Protein AF-K5YVG7-F1 (afdb_monomer_lite)

pLDDT: mean 77.77, std 14.03, range [40.16, 92.75]

Foldseek 3Di:
DAAADAPVLVVVAAPPVLLVLLVVQVVVVQWPDWDDDPQKIWTWGADPVRDIKIWIWGWDDDDPGIDTPDTDIPVPDSHHSVNSNNVVVCVVVPVVNHDPDPPPDPPPCPDPDDPPPDPDDDDPDPPDDD

Secondary structure (DSSP, 8-state):
-PPPB-HHHHHTTS-HHHHHHHHHHHHTT-EEEEEEETTEEEEEEE-TTS-EEEEEEEEEEETTEEEEEEEEETTS-TT-HHHHHHHHHHHHH-GGGB------S-------------PPP-PPP-----

Structure (mmCIF, N/CA/C/O backbone):
data_AF-K5YVG7-F1
#
_entry.id   AF-K5YVG7-F1
#
loop_
_atom_site.group_PDB
_atom_site.id
_atom_site.type_symbol
_atom_site.label_atom_id
_atom_site.label_alt_id
_atom_site.label_comp_id
_atom_site.label_asym_id
_atom_site.label_entity_id
_atom_site.label_seq_id
_atom_site.pdbx_PDB_ins_code
_atom_site.Cartn_x
_atom_site.Cartn_y
_atom_site.Cartn_z
_atom_site.occupancy
_atom_site.B_iso_or_equiv
_atom_site.auth_seq_id
_atom_site.auth_comp_id
_atom_site.auth_asym_id
_atom_site.auth_atom_id
_atom_site.pdbx_PDB_model_num
ATOM 1 N N . MET A 1 1 ? -18.544 7.465 1.501 1.00 61.25 1 MET A N 1
ATOM 2 C CA . MET A 1 1 ? -17.751 8.243 2.488 1.00 61.25 1 MET A CA 1
ATOM 3 C C . MET A 1 1 ? -16.645 7.291 2.858 1.00 61.25 1 MET A C 1
ATOM 5 O O . MET A 1 1 ? -17.007 6.280 3.457 1.00 61.25 1 MET A O 1
ATOM 9 N N . PRO A 1 2 ? -15.388 7.580 2.479 1.00 71.44 2 PRO A N 1
ATOM 10 C CA . PRO A 1 2 ? -14.308 6.606 2.540 1.00 71.44 2 PRO A CA 1
ATOM 11 C C . PRO A 1 2 ? -14.235 5.958 3.916 1.00 71.44 2 PRO A C 1
ATOM 13 O O . PRO A 1 2 ? -14.222 6.655 4.934 1.00 71.44 2 PRO A O 1
ATOM 16 N N . VAL A 1 3 ? -14.205 4.625 3.951 1.00 75.00 3 VAL A N 1
ATOM 17 C CA . VAL A 1 3 ? -14.039 3.879 5.200 1.00 75.00 3 VAL A CA 1
ATOM 18 C C . VAL A 1 3 ? -12.655 4.195 5.768 1.00 75.00 3 VAL A C 1
ATOM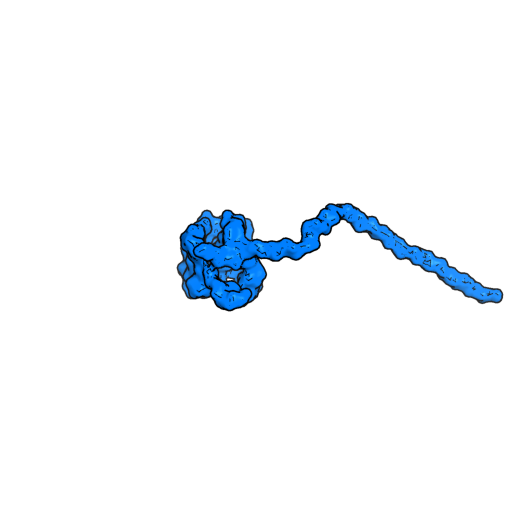 20 O O . VAL A 1 3 ? -11.658 3.861 5.134 1.00 75.00 3 VAL A O 1
ATOM 23 N N . PRO A 1 4 ? -12.554 4.801 6.962 1.00 75.81 4 PRO A N 1
ATOM 24 C CA . PRO A 1 4 ? -11.259 5.147 7.515 1.00 75.81 4 PRO A CA 1
ATOM 25 C C . PRO A 1 4 ? -10.594 3.916 8.152 1.00 75.81 4 PRO A C 1
ATOM 27 O O . PRO A 1 4 ? -11.217 3.201 8.948 1.00 75.81 4 PRO A O 1
ATOM 30 N N . PHE A 1 5 ? -9.318 3.685 7.842 1.00 75.06 5 PHE A N 1
ATOM 31 C CA . PHE A 1 5 ? -8.528 2.542 8.320 1.00 75.06 5 PHE A CA 1
ATOM 32 C C . PHE A 1 5 ? -7.118 2.969 8.760 1.00 75.06 5 PHE A C 1
ATOM 34 O O . PHE A 1 5 ? -6.659 4.063 8.427 1.00 75.06 5 PHE A O 1
ATOM 41 N N . SER A 1 6 ? -6.445 2.152 9.579 1.00 76.75 6 SER A N 1
ATOM 42 C CA . SER A 1 6 ? -5.062 2.405 10.020 1.00 76.75 6 SER A CA 1
ATOM 43 C C . SER A 1 6 ? -4.075 1.377 9.460 1.00 76.75 6 SER A C 1
ATOM 45 O O . SER A 1 6 ? -4.462 0.342 8.922 1.00 76.75 6 SER A O 1
ATOM 47 N N . ALA A 1 7 ? -2.773 1.646 9.608 1.00 70.62 7 ALA A N 1
ATOM 48 C CA . ALA A 1 7 ? -1.720 0.690 9.261 1.00 70.62 7 ALA A CA 1
ATOM 49 C C . ALA A 1 7 ? -1.837 -0.631 10.055 1.00 70.62 7 ALA A C 1
ATOM 51 O O . ALA A 1 7 ? -1.536 -1.696 9.527 1.00 70.62 7 ALA A O 1
ATOM 52 N N . GLU A 1 8 ? -2.327 -0.582 11.297 1.00 72.06 8 GLU A N 1
ATOM 53 C CA . GLU A 1 8 ? -2.544 -1.772 12.135 1.00 72.06 8 GLU A CA 1
ATOM 54 C C . GLU A 1 8 ? -3.674 -2.665 11.606 1.00 72.06 8 GLU A C 1
ATOM 56 O O . GLU A 1 8 ? -3.642 -3.883 11.778 1.00 72.06 8 GLU A O 1
ATOM 61 N N . ASP A 1 9 ? -4.667 -2.076 10.932 1.00 76.44 9 ASP A N 1
ATOM 62 C CA . ASP A 1 9 ? -5.713 -2.846 10.263 1.00 76.44 9 ASP A CA 1
ATOM 63 C C . ASP A 1 9 ? -5.128 -3.671 9.087 1.00 76.44 9 ASP A C 1
ATOM 65 O O . ASP A 1 9 ? -5.664 -4.737 8.781 1.00 76.44 9 ASP A O 1
ATOM 69 N N . PHE A 1 10 ? -3.993 -3.267 8.484 1.00 74.44 10 PHE A N 1
ATOM 70 C CA . PHE A 1 10 ? -3.307 -4.060 7.445 1.00 74.44 10 PHE A CA 1
ATOM 71 C C . PHE A 1 10 ? -2.596 -5.290 7.977 1.00 74.44 10 PHE A C 1
ATOM 73 O O . PHE A 1 10 ? -2.644 -6.316 7.304 1.00 74.44 10 PHE A O 1
ATOM 80 N N . ASP A 1 11 ? -1.961 -5.210 9.148 1.00 71.62 11 ASP A N 1
ATOM 81 C CA . ASP A 1 11 ? -1.231 -6.341 9.749 1.00 71.62 11 ASP A CA 1
ATOM 82 C C . ASP A 1 11 ? -2.140 -7.555 9.986 1.00 71.62 11 ASP A C 1
ATOM 84 O O . ASP A 1 11 ? -1.709 -8.703 9.969 1.00 71.62 11 ASP A O 1
ATOM 88 N N . ARG A 1 12 ? -3.447 -7.309 10.110 1.00 76.50 12 ARG A N 1
ATOM 89 C CA . ARG A 1 12 ? -4.464 -8.355 10.250 1.00 76.50 12 ARG A CA 1
ATOM 90 C C . ARG A 1 12 ? -4.969 -8.926 8.927 1.00 76.50 12 ARG A C 1
ATOM 92 O O . ARG A 1 12 ? -5.618 -9.970 8.942 1.00 76.50 12 ARG A O 1
ATOM 99 N N . VAL A 1 13 ? -4.750 -8.231 7.812 1.00 78.19 13 VAL A N 1
ATOM 100 C CA . VAL A 1 13 ? -5.251 -8.610 6.479 1.00 78.19 13 VAL A CA 1
ATOM 101 C C . VAL A 1 13 ? -4.143 -9.201 5.612 1.00 78.19 13 VAL A C 1
ATOM 103 O O . VAL A 1 13 ? -4.400 -10.127 4.842 1.00 78.19 13 VAL A O 1
ATOM 106 N N . PHE A 1 14 ? -2.934 -8.658 5.713 1.00 81.50 14 PHE A N 1
ATOM 107 C CA . PHE A 1 14 ? -1.765 -9.074 4.953 1.00 81.50 14 PHE A CA 1
ATOM 108 C C . PHE A 1 14 ? -0.708 -9.607 5.910 1.00 81.50 14 PHE A C 1
ATOM 110 O O . PHE A 1 14 ? -0.456 -8.999 6.946 1.00 81.50 14 PHE A O 1
ATOM 117 N N . ASP A 1 15 ? -0.038 -10.696 5.534 1.00 84.12 15 ASP A N 1
ATOM 118 C CA . ASP A 1 15 ? 1.096 -11.190 6.306 1.00 84.12 15 ASP A CA 1
ATOM 119 C C . ASP A 1 15 ? 2.169 -10.113 6.485 1.00 84.12 15 ASP A C 1
ATOM 121 O O . ASP A 1 15 ? 2.495 -9.346 5.570 1.00 84.12 15 ASP A O 1
ATOM 125 N N . SER A 1 16 ? 2.826 -10.136 7.641 1.00 84.62 16 SER A N 1
ATOM 126 C CA . SER A 1 16 ? 3.892 -9.197 7.998 1.00 84.62 16 SER A CA 1
ATOM 127 C C . SER A 1 16 ? 5.034 -9.194 6.969 1.00 84.62 16 SER A C 1
ATOM 129 O O . SER A 1 16 ? 5.649 -8.161 6.695 1.00 84.62 16 SER A O 1
ATOM 131 N N . ALA A 1 17 ? 5.300 -10.343 6.334 1.00 86.25 17 ALA A N 1
ATOM 132 C CA . ALA A 1 17 ? 6.280 -10.461 5.254 1.00 86.25 17 ALA A CA 1
ATOM 133 C C . ALA A 1 17 ? 5.876 -9.670 3.996 1.00 86.25 17 ALA A C 1
ATOM 135 O O . ALA A 1 17 ? 6.732 -9.067 3.344 1.00 86.25 17 ALA A O 1
ATOM 136 N N . ILE A 1 18 ? 4.582 -9.646 3.662 1.00 87.56 18 ILE A N 1
ATOM 137 C CA . ILE A 1 18 ? 4.037 -8.887 2.532 1.00 87.56 18 ILE A CA 1
ATOM 138 C C . ILE A 1 18 ? 4.106 -7.392 2.833 1.00 87.56 18 ILE A C 1
ATOM 140 O O . ILE A 1 18 ? 4.557 -6.628 1.981 1.00 87.56 18 ILE A O 1
ATOM 144 N N . ILE A 1 19 ? 3.756 -6.984 4.055 1.00 87.19 19 ILE A N 1
ATOM 145 C CA . ILE A 1 19 ? 3.838 -5.584 4.496 1.00 87.19 19 ILE A CA 1
ATOM 146 C C . ILE A 1 19 ? 5.275 -5.074 4.413 1.00 87.19 19 ILE A C 1
ATOM 148 O O . ILE A 1 19 ? 5.528 -4.012 3.845 1.00 87.19 19 ILE A O 1
ATOM 152 N N . ARG A 1 20 ? 6.242 -5.854 4.903 1.00 87.12 20 ARG A N 1
ATOM 153 C CA . ARG A 1 20 ? 7.657 -5.475 4.837 1.00 87.12 20 ARG A CA 1
ATOM 154 C C . ARG A 1 20 ? 8.136 -5.307 3.393 1.00 87.12 20 ARG A C 1
ATOM 156 O O . ARG A 1 20 ? 8.836 -4.348 3.086 1.00 87.12 20 ARG A O 1
ATOM 163 N N . ARG A 1 21 ? 7.723 -6.202 2.488 1.00 87.88 21 ARG A N 1
ATOM 164 C CA . ARG A 1 21 ? 8.020 -6.083 1.048 1.00 87.88 21 ARG A CA 1
ATOM 165 C C . ARG A 1 21 ? 7.342 -4.862 0.427 1.00 87.88 21 ARG A C 1
ATOM 167 O O . ARG A 1 21 ? 7.962 -4.185 -0.385 1.00 87.88 21 ARG A O 1
ATOM 174 N N . ALA A 1 22 ? 6.105 -4.563 0.811 1.00 88.12 22 ALA A N 1
ATOM 175 C CA . ALA A 1 22 ? 5.376 -3.387 0.351 1.00 88.12 22 ALA A CA 1
ATOM 176 C C . ALA A 1 22 ? 6.067 -2.081 0.772 1.00 88.12 22 ALA A C 1
ATOM 178 O O . ALA A 1 22 ? 6.242 -1.187 -0.052 1.00 88.12 22 ALA A O 1
ATOM 179 N N . GLN A 1 23 ? 6.548 -1.996 2.015 1.00 88.38 23 GLN A N 1
ATOM 180 C CA . GLN A 1 23 ? 7.352 -0.864 2.485 1.00 88.38 23 GLN A CA 1
ATOM 181 C C . GLN A 1 23 ? 8.631 -0.691 1.661 1.00 88.38 23 GLN A C 1
ATOM 183 O O . GLN A 1 23 ? 8.981 0.434 1.313 1.00 88.38 23 GLN A O 1
ATOM 188 N N . SER A 1 24 ? 9.304 -1.788 1.294 1.00 88.69 24 SER A N 1
ATOM 189 C CA . SER A 1 24 ? 10.462 -1.724 0.394 1.00 88.69 24 SER A CA 1
ATOM 190 C C . SER A 1 24 ? 10.091 -1.179 -0.990 1.00 88.69 24 SER A C 1
ATOM 192 O O . SER A 1 24 ? 10.805 -0.333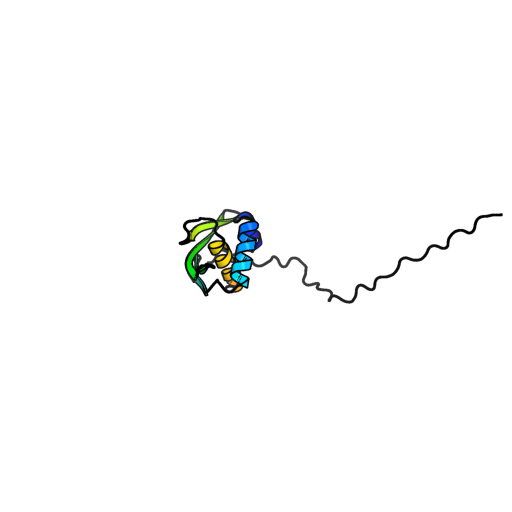 -1.513 1.00 88.69 24 SER A O 1
ATOM 194 N N . VAL A 1 25 ? 8.963 -1.605 -1.566 1.00 87.88 25 VAL A N 1
ATOM 195 C CA . VAL A 1 25 ? 8.471 -1.103 -2.866 1.00 87.88 25 VAL A CA 1
ATOM 196 C C . VAL A 1 25 ? 8.192 0.404 -2.813 1.00 87.88 25 VAL A C 1
ATOM 198 O O . VAL A 1 25 ? 8.567 1.134 -3.730 1.00 87.88 25 VAL A O 1
ATOM 201 N N . ILE A 1 26 ? 7.587 0.887 -1.725 1.00 88.12 26 ILE A N 1
ATOM 202 C CA . ILE A 1 26 ? 7.337 2.321 -1.512 1.00 88.12 26 ILE A CA 1
ATOM 203 C C . ILE A 1 26 ? 8.653 3.088 -1.373 1.00 88.12 26 ILE A C 1
ATOM 205 O O . ILE A 1 26 ? 8.838 4.102 -2.041 1.00 88.12 26 ILE A O 1
ATOM 209 N N . ALA A 1 27 ? 9.579 2.596 -0.545 1.00 86.88 27 ALA A N 1
ATOM 210 C CA . ALA A 1 27 ? 10.874 3.236 -0.320 1.00 86.88 27 ALA A CA 1
ATOM 211 C C . ALA A 1 27 ? 11.707 3.356 -1.607 1.00 86.88 27 ALA A C 1
ATOM 213 O O . ALA A 1 27 ? 12.465 4.308 -1.765 1.00 86.88 27 ALA A O 1
ATOM 214 N N . LEU A 1 28 ? 11.539 2.414 -2.537 1.00 87.25 28 LEU A N 1
ATOM 215 C CA . LEU A 1 28 ? 12.199 2.411 -3.843 1.00 87.25 28 LEU A CA 1
ATOM 216 C C . LEU A 1 28 ? 11.477 3.268 -4.902 1.00 87.25 28 LEU A C 1
ATOM 218 O O . LEU A 1 28 ? 11.958 3.372 -6.026 1.00 87.25 28 LEU A O 1
ATOM 222 N N . GLY A 1 29 ? 10.340 3.894 -4.575 1.00 86.12 29 GLY A N 1
ATOM 223 C CA . GLY A 1 29 ? 9.615 4.772 -5.504 1.00 86.12 29 GLY A CA 1
ATOM 224 C C . GLY A 1 29 ? 8.927 4.030 -6.654 1.00 86.12 29 GLY A C 1
ATOM 225 O O . GLY A 1 29 ? 8.691 4.594 -7.726 1.00 86.12 29 GLY A O 1
ATOM 226 N N . PHE A 1 30 ? 8.610 2.752 -6.450 1.00 88.94 30 PHE A N 1
ATOM 227 C CA . PHE A 1 30 ? 7.947 1.924 -7.457 1.00 88.94 30 PHE A CA 1
ATOM 228 C C . PHE A 1 30 ? 6.433 2.139 -7.524 1.00 88.94 30 PHE A C 1
ATOM 230 O O . PHE A 1 30 ? 5.794 1.755 -8.501 1.00 88.94 30 PHE A O 1
ATOM 237 N N . VAL A 1 31 ? 5.841 2.796 -6.529 1.00 89.19 31 VAL A N 1
ATOM 238 C CA . VAL A 1 31 ? 4.452 3.259 -6.608 1.00 89.19 31 VAL A CA 1
ATOM 239 C C . VAL A 1 31 ? 4.423 4.532 -7.454 1.00 89.19 31 VAL A C 1
ATOM 241 O O . VAL A 1 31 ? 4.927 5.567 -7.025 1.00 89.19 31 VAL A O 1
ATOM 244 N N . LYS A 1 32 ? 3.879 4.451 -8.673 1.00 88.31 32 LYS A N 1
ATOM 245 C CA . LYS A 1 32 ? 3.866 5.572 -9.629 1.00 88.31 32 LYS A CA 1
ATOM 246 C C . LYS A 1 32 ? 2.661 6.470 -9.440 1.00 88.31 32 LYS A C 1
ATOM 248 O O . LYS A 1 32 ? 2.793 7.688 -9.487 1.00 88.31 32 LYS A O 1
ATOM 253 N N . ASP A 1 33 ? 1.501 5.857 -9.244 1.00 88.88 33 ASP A N 1
ATOM 254 C CA . ASP A 1 33 ? 0.257 6.587 -9.080 1.00 88.88 33 ASP A CA 1
ATOM 255 C C . ASP A 1 33 ? -0.666 5.888 -8.088 1.00 88.88 33 ASP A C 1
ATOM 257 O O . ASP A 1 33 ? -0.657 4.663 -7.954 1.00 88.88 33 ASP A O 1
ATOM 261 N N . VAL A 1 34 ? -1.426 6.706 -7.369 1.00 91.00 34 VAL A N 1
ATOM 262 C CA . VAL A 1 34 ? -2.451 6.271 -6.424 1.00 91.00 34 VAL A CA 1
ATOM 263 C C . VAL A 1 34 ? -3.578 7.281 -6.488 1.00 91.00 34 VAL A C 1
ATOM 265 O O . VAL A 1 34 ? -3.357 8.478 -6.268 1.00 91.00 34 VAL A O 1
ATOM 268 N N . THR A 1 35 ? -4.779 6.803 -6.759 1.00 89.00 35 THR A N 1
ATOM 269 C CA . THR A 1 35 ? -5.993 7.606 -6.827 1.00 89.00 35 THR A CA 1
ATOM 270 C C . THR A 1 35 ? -7.048 7.027 -5.901 1.00 89.00 35 THR A C 1
ATOM 272 O O . THR A 1 35 ? -7.051 5.840 -5.584 1.00 89.00 35 THR A O 1
ATOM 275 N N . LEU A 1 36 ? -7.916 7.906 -5.416 1.00 87.25 36 LEU A N 1
ATOM 276 C CA . LEU A 1 36 ? -9.050 7.542 -4.585 1.00 87.25 36 LEU A CA 1
ATOM 277 C C . LEU A 1 36 ? -10.320 7.833 -5.386 1.00 87.25 36 LEU A C 1
ATOM 279 O O . LEU A 1 36 ? -10.606 8.991 -5.693 1.00 87.25 36 LEU A O 1
ATOM 283 N N . GLN A 1 37 ? -11.046 6.783 -5.756 1.00 85.31 37 GLN A N 1
ATOM 284 C CA . GLN A 1 37 ? -12.322 6.840 -6.462 1.00 85.31 37 GLN A CA 1
ATOM 285 C C . GLN A 1 37 ? -13.451 6.556 -5.466 1.00 85.31 37 GLN A C 1
ATOM 287 O O . GLN A 1 37 ? -13.925 5.431 -5.315 1.00 85.31 37 GLN A O 1
ATOM 292 N N . GLY A 1 38 ? -13.863 7.597 -4.740 1.00 82.75 38 GLY A N 1
ATOM 293 C CA . GLY A 1 38 ? -14.888 7.496 -3.700 1.00 82.75 38 GLY A CA 1
ATOM 294 C C . GLY A 1 38 ? -14.412 6.672 -2.503 1.00 82.75 38 GLY A C 1
ATOM 295 O O . GLY A 1 38 ? -13.772 7.205 -1.601 1.00 82.75 38 GLY A O 1
ATOM 296 N N . ASP A 1 39 ? -14.744 5.384 -2.505 1.00 82.88 39 ASP A N 1
ATOM 297 C CA . ASP A 1 39 ? -14.374 4.418 -1.467 1.00 82.88 39 ASP A CA 1
ATOM 298 C C . ASP A 1 39 ? -13.313 3.409 -1.959 1.00 82.88 39 ASP A C 1
ATOM 300 O O . ASP A 1 39 ? -12.706 2.719 -1.143 1.00 82.88 39 ASP A O 1
ATOM 304 N N . THR A 1 40 ? -13.039 3.352 -3.267 1.00 87.69 40 THR A N 1
ATOM 305 C CA . THR A 1 40 ? -12.065 2.437 -3.878 1.00 87.69 40 THR A CA 1
ATOM 306 C C . THR A 1 40 ? -10.729 3.137 -4.094 1.00 87.69 40 THR A C 1
ATOM 308 O O . THR A 1 40 ? -10.663 4.274 -4.562 1.00 87.69 40 THR A O 1
ATOM 311 N N . ILE A 1 41 ? -9.644 2.461 -3.732 1.00 90.31 41 ILE A N 1
ATOM 312 C CA . ILE A 1 41 ? -8.279 2.939 -3.919 1.00 90.31 41 ILE A CA 1
ATOM 313 C C . ILE A 1 41 ? -7.696 2.213 -5.126 1.00 90.31 41 ILE A C 1
ATOM 315 O O . ILE A 1 41 ? -7.469 1.002 -5.083 1.00 90.31 41 ILE A O 1
ATOM 319 N N . ASP A 1 42 ? -7.392 2.974 -6.167 1.00 91.81 42 ASP A N 1
ATOM 320 C CA . ASP A 1 42 ? -6.732 2.482 -7.367 1.00 91.81 42 ASP A CA 1
ATOM 321 C C . ASP A 1 42 ? -5.267 2.908 -7.368 1.00 91.81 42 ASP A C 1
ATOM 323 O O . ASP A 1 42 ? -4.900 3.999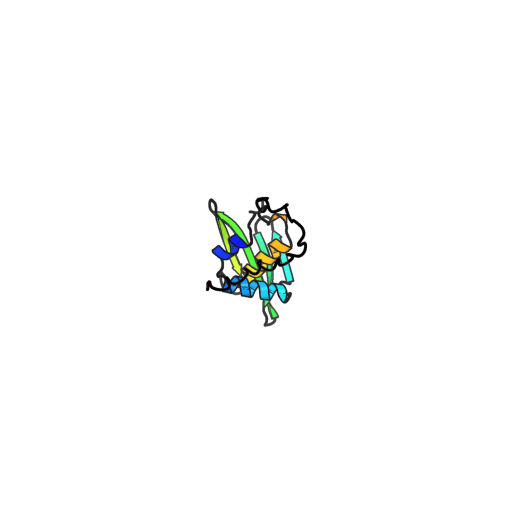 -6.922 1.00 91.81 42 ASP A O 1
ATOM 327 N N . GLY A 1 43 ? -4.396 2.045 -7.875 1.00 92.06 43 GLY A N 1
ATOM 328 C CA . GLY A 1 43 ? -2.977 2.338 -7.942 1.00 92.06 43 GLY A CA 1
ATOM 329 C C . GLY A 1 43 ? -2.265 1.675 -9.100 1.00 92.06 43 GLY A C 1
ATOM 330 O O . GLY A 1 43 ? -2.695 0.669 -9.664 1.00 92.06 43 GLY A O 1
ATOM 331 N N . ILE A 1 44 ? -1.122 2.261 -9.436 1.00 92.56 44 ILE A N 1
ATOM 332 C CA . ILE A 1 44 ? -0.182 1.725 -10.409 1.00 92.56 44 ILE A CA 1
ATOM 333 C C . ILE A 1 44 ? 1.156 1.551 -9.703 1.00 92.56 44 ILE A C 1
ATOM 335 O O . ILE A 1 44 ? 1.801 2.520 -9.291 1.00 92.56 44 ILE A O 1
ATOM 339 N N . VAL A 1 45 ? 1.575 0.296 -9.577 1.00 91.88 45 VAL A N 1
ATOM 340 C CA . VAL A 1 45 ? 2.836 -0.099 -8.950 1.00 91.88 45 VAL A CA 1
ATOM 341 C C . VAL A 1 45 ? 3.704 -0.795 -9.985 1.00 91.88 45 VAL A C 1
ATOM 343 O O . VAL A 1 45 ? 3.271 -1.725 -10.652 1.00 91.88 45 VAL A O 1
ATOM 346 N N . GLU A 1 46 ? 4.938 -0.351 -10.137 1.00 91.62 46 GLU A N 1
ATOM 347 C CA . GLU A 1 46 ? 5.935 -0.990 -10.988 1.00 91.62 46 GLU A CA 1
ATOM 348 C C . GLU A 1 46 ? 6.625 -2.118 -10.210 1.00 91.62 46 GLU A C 1
ATOM 350 O O . GLU A 1 46 ? 6.961 -1.967 -9.038 1.00 91.62 46 GLU A O 1
ATOM 355 N N . ASP A 1 47 ? 6.791 -3.286 -10.821 1.00 85.94 47 ASP A N 1
ATOM 356 C CA . ASP A 1 47 ? 7.618 -4.340 -10.239 1.00 85.94 47 ASP A CA 1
ATOM 357 C C . ASP A 1 47 ? 9.109 -4.081 -10.523 1.00 85.94 47 ASP A C 1
ATOM 359 O O . ASP A 1 47 ? 9.456 -3.253 -11.362 1.00 85.94 47 ASP A O 1
ATOM 363 N N . MET A 1 48 ? 10.001 -4.809 -9.851 1.00 79.75 48 MET A N 1
ATOM 364 C CA . MET A 1 48 ? 11.449 -4.696 -10.058 1.00 79.75 48 MET A CA 1
ATOM 365 C C . MET A 1 48 ? 11.843 -5.037 -11.500 1.00 79.75 48 MET A C 1
ATOM 367 O O . MET A 1 48 ? 12.796 -4.471 -12.025 1.00 79.75 48 MET A O 1
ATOM 371 N N . ASP A 1 49 ? 11.071 -5.906 -12.157 1.00 84.12 49 ASP A N 1
ATOM 372 C CA . ASP A 1 49 ? 11.217 -6.254 -13.573 1.00 84.12 49 ASP A CA 1
ATOM 373 C C . ASP A 1 49 ? 10.700 -5.155 -14.532 1.00 84.12 49 ASP A C 1
ATOM 375 O O . ASP A 1 49 ? 10.595 -5.374 -15.736 1.00 84.12 49 ASP A O 1
ATOM 379 N N . GLY A 1 50 ? 10.291 -3.987 -14.017 1.00 84.62 50 GLY A N 1
ATOM 380 C CA . GLY A 1 50 ? 9.735 -2.875 -14.799 1.00 84.62 50 GLY A CA 1
ATOM 381 C C . GLY A 1 50 ? 8.288 -3.087 -15.262 1.00 84.62 50 GLY A C 1
ATOM 382 O O . GLY A 1 50 ? 7.724 -2.258 -15.975 1.00 84.62 50 GLY A O 1
ATOM 383 N N . THR A 1 51 ? 7.654 -4.195 -14.866 1.00 89.12 51 THR A N 1
ATOM 384 C CA . THR A 1 51 ? 6.265 -4.483 -15.242 1.00 89.12 51 THR A CA 1
ATOM 385 C C . THR A 1 51 ? 5.307 -3.632 -14.420 1.00 89.12 51 THR A C 1
ATOM 387 O O . THR A 1 51 ? 5.304 -3.706 -13.192 1.00 89.12 51 THR A O 1
ATOM 390 N N . ARG A 1 52 ? 4.434 -2.874 -15.085 1.00 92.06 52 ARG A N 1
ATOM 391 C CA . ARG A 1 52 ? 3.386 -2.105 -14.409 1.00 92.06 52 ARG A CA 1
ATOM 392 C C . ARG A 1 52 ? 2.253 -3.015 -13.962 1.00 92.06 52 ARG A C 1
ATOM 394 O O . ARG A 1 52 ? 1.711 -3.784 -14.754 1.00 92.06 52 ARG A O 1
ATOM 401 N N . ARG A 1 53 ? 1.890 -2.897 -12.691 1.00 92.75 53 ARG A N 1
ATOM 402 C CA . ARG A 1 53 ? 0.785 -3.601 -12.059 1.00 92.75 53 ARG A CA 1
ATOM 403 C C . ARG A 1 53 ? -0.274 -2.605 -11.632 1.00 92.75 53 ARG A C 1
ATOM 405 O O . ARG A 1 53 ? -0.018 -1.731 -10.809 1.00 92.75 53 ARG A O 1
ATOM 412 N N . THR A 1 54 ? -1.464 -2.770 -12.185 1.00 92.69 54 THR A N 1
ATOM 413 C CA . THR A 1 54 ? -2.661 -2.080 -11.712 1.00 92.69 54 THR A CA 1
ATOM 414 C C . THR A 1 54 ? -3.220 -2.825 -10.511 1.00 92.69 54 THR A C 1
ATOM 416 O O . THR A 1 54 ? -3.303 -4.062 -10.535 1.00 92.69 54 THR A O 1
ATOM 419 N N . THR A 1 55 ? -3.574 -2.069 -9.482 1.00 92.44 55 THR A N 1
ATOM 420 C CA . THR A 1 55 ? -4.183 -2.535 -8.240 1.00 92.44 55 THR A CA 1
ATOM 421 C C . THR A 1 55 ? -5.467 -1.761 -7.984 1.00 92.44 55 THR A C 1
ATOM 423 O O . THR A 1 55 ? -5.516 -0.556 -8.211 1.00 92.44 55 THR A O 1
ATOM 426 N N . SER A 1 56 ? -6.487 -2.457 -7.495 1.00 91.44 56 SER A N 1
ATOM 427 C CA . SER A 1 56 ? -7.734 -1.863 -7.029 1.00 91.44 56 SER A CA 1
ATOM 428 C C . SER A 1 56 ? -8.127 -2.526 -5.715 1.00 91.44 56 SER A C 1
ATOM 430 O O . SER A 1 56 ? -8.082 -3.759 -5.588 1.00 91.44 56 SER A O 1
ATOM 432 N N . LEU A 1 57 ? -8.420 -1.716 -4.700 1.00 90.38 57 LEU A N 1
ATOM 433 C CA . LEU A 1 57 ? -8.814 -2.208 -3.386 1.00 90.38 57 LEU A CA 1
ATOM 434 C C . LEU A 1 57 ? -9.881 -1.334 -2.726 1.00 90.38 57 LEU A C 1
ATOM 436 O O . LEU A 1 57 ? -9.717 -0.123 -2.595 1.00 90.38 57 LEU A O 1
ATOM 440 N N . THR A 1 58 ? -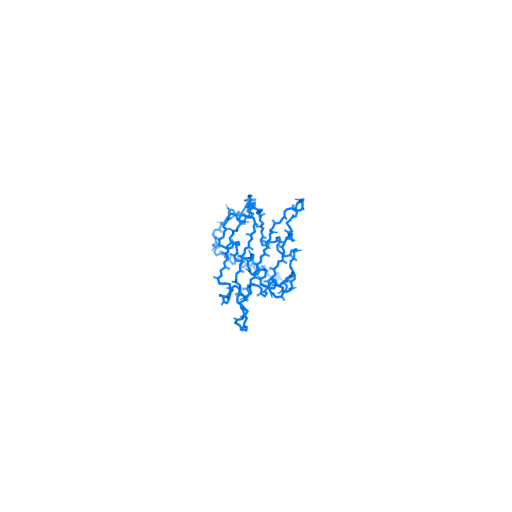10.941 -1.971 -2.233 1.00 89.31 58 THR A N 1
ATOM 441 C CA . THR A 1 58 ? -12.046 -1.284 -1.549 1.00 89.31 58 THR A CA 1
ATOM 442 C C . THR A 1 58 ? -12.043 -1.662 -0.061 1.00 89.31 58 THR A C 1
ATOM 444 O O . THR A 1 58 ? -12.393 -2.803 0.276 1.00 89.31 58 THR A O 1
ATOM 447 N N . PRO A 1 59 ? -11.612 -0.770 0.856 1.00 85.00 59 PRO A N 1
ATOM 448 C CA . PRO A 1 59 ? -11.773 -0.974 2.292 1.00 85.00 59 PRO A CA 1
ATOM 449 C C . PRO A 1 59 ? -13.258 -1.046 2.669 1.00 85.00 59 PRO A C 1
ATOM 451 O O . PRO A 1 59 ? -14.050 -0.160 2.371 1.00 85.00 59 PRO A O 1
ATOM 454 N N . GLU A 1 60 ? -13.627 -2.095 3.392 1.00 84.81 60 GLU A N 1
ATOM 455 C CA . GLU A 1 60 ? -14.975 -2.351 3.885 1.00 84.81 60 GLU A CA 1
ATOM 456 C C . GLU A 1 60 ? -14.949 -2.520 5.407 1.00 84.81 60 GLU A C 1
ATOM 458 O O . GLU A 1 60 ? -14.104 -3.220 5.977 1.00 84.81 60 GLU A O 1
ATOM 463 N N . ARG A 1 61 ? -15.909 -1.906 6.102 1.00 81.19 61 ARG A N 1
ATOM 464 C CA . ARG A 1 61 ? -16.084 -2.123 7.539 1.00 81.19 61 ARG A CA 1
ATOM 465 C C . ARG A 1 61 ? -16.943 -3.366 7.779 1.00 81.19 61 ARG A C 1
ATOM 467 O O . ARG A 1 61 ? -18.155 -3.340 7.590 1.00 81.19 61 ARG A O 1
ATOM 474 N N . LYS A 1 62 ? -16.333 -4.421 8.321 1.00 78.50 62 LYS A N 1
ATOM 475 C CA . LYS A 1 62 ? -17.017 -5.643 8.757 1.00 78.50 62 LYS A CA 1
ATOM 476 C C . LYS A 1 62 ? -17.158 -5.656 10.282 1.00 78.50 62 LYS A C 1
ATOM 478 O O . LYS A 1 62 ? -16.306 -6.164 11.017 1.00 78.50 62 LYS A O 1
ATOM 483 N N . GLY A 1 63 ? -18.239 -5.047 10.773 1.00 76.50 63 GLY A N 1
ATOM 484 C CA . GLY A 1 63 ? -18.487 -4.857 12.206 1.00 76.50 63 GLY A CA 1
ATOM 485 C C . GLY A 1 63 ? -17.491 -3.872 12.828 1.00 76.50 63 GLY A C 1
ATOM 486 O O . GLY A 1 63 ? -17.425 -2.714 12.423 1.00 76.50 63 GLY A O 1
ATOM 487 N N . SER A 1 64 ? -16.696 -4.327 13.802 1.00 71.25 64 SER A N 1
ATOM 488 C CA . SER A 1 64 ? -15.623 -3.524 14.420 1.00 71.25 64 SER A CA 1
ATOM 489 C C . SER A 1 64 ? -14.272 -3.632 13.701 1.00 71.25 64 SER A C 1
ATOM 491 O O . SER A 1 64 ? -13.307 -3.009 14.140 1.00 71.25 64 SER A O 1
ATOM 493 N N . ARG A 1 65 ? -14.173 -4.446 12.643 1.00 73.56 65 ARG A N 1
ATOM 494 C CA . ARG A 1 65 ? -12.924 -4.703 11.912 1.00 73.56 65 ARG A CA 1
ATOM 495 C C . ARG A 1 65 ? -12.981 -4.090 10.520 1.00 73.56 65 ARG A C 1
ATOM 497 O O . ARG A 1 65 ? -14.052 -4.017 9.920 1.00 73.56 65 ARG A O 1
ATOM 504 N N . ILE A 1 66 ? -11.826 -3.687 10.005 1.00 80.19 66 ILE A N 1
ATOM 505 C CA . ILE A 1 66 ? -11.673 -3.343 8.593 1.00 80.19 66 ILE A CA 1
ATOM 506 C C . ILE A 1 66 ? -11.289 -4.612 7.829 1.00 80.19 66 ILE A C 1
ATOM 508 O O . ILE A 1 66 ? -10.532 -5.455 8.307 1.00 80.19 66 ILE A O 1
ATOM 512 N N . SER A 1 67 ? -11.888 -4.796 6.665 1.00 80.81 67 SER A N 1
ATOM 513 C CA . SER A 1 67 ? -11.580 -5.839 5.692 1.00 80.81 67 SER A CA 1
ATOM 514 C C . SER A 1 67 ? -11.494 -5.187 4.316 1.00 80.81 67 SER A C 1
ATOM 516 O O . SER A 1 67 ? -11.809 -4.014 4.173 1.00 80.81 67 SER A O 1
ATOM 518 N N . PHE A 1 68 ? -11.051 -5.919 3.300 1.00 82.50 68 PHE A N 1
ATOM 519 C CA . PHE A 1 68 ? -11.030 -5.413 1.928 1.00 82.50 68 PHE A CA 1
ATOM 520 C C . PHE A 1 68 ? -11.872 -6.355 1.076 1.00 82.50 68 PHE A C 1
ATOM 522 O O . PHE A 1 68 ? -11.497 -7.523 0.902 1.00 82.50 68 PHE A O 1
ATOM 529 N N . ALA A 1 69 ? -13.038 -5.865 0.650 1.00 75.44 69 ALA A N 1
ATOM 530 C CA . ALA A 1 69 ? -14.030 -6.648 -0.082 1.00 75.44 69 ALA A CA 1
ATOM 531 C C . ALA A 1 69 ? -13.526 -6.958 -1.496 1.00 75.44 69 ALA A C 1
ATOM 533 O O . ALA A 1 69 ? -13.456 -8.120 -1.896 1.00 75.44 69 ALA A O 1
ATOM 534 N N . GLU A 1 70 ? -13.066 -5.923 -2.194 1.00 82.25 70 GLU A N 1
ATOM 535 C CA . GLU A 1 70 ? -12.473 -6.015 -3.525 1.00 82.25 70 GLU A CA 1
ATOM 536 C C . GLU A 1 70 ? -10.957 -5.877 -3.391 1.00 82.25 70 GLU A C 1
ATOM 538 O O . GLU A 1 70 ? -10.458 -4.951 -2.749 1.00 82.25 70 GLU A O 1
ATOM 543 N N . ARG A 1 71 ? -10.224 -6.860 -3.918 1.00 87.75 71 ARG A N 1
ATOM 544 C CA . ARG A 1 71 ? -8.758 -6.919 -3.905 1.00 87.75 71 ARG A CA 1
ATOM 545 C C . ARG A 1 71 ? -8.302 -7.502 -5.220 1.00 87.75 71 ARG A C 1
ATOM 547 O O . ARG A 1 71 ? -8.181 -8.721 -5.365 1.00 87.75 71 ARG A O 1
ATOM 554 N N . GLU A 1 72 ? -8.054 -6.617 -6.163 1.00 89.44 72 GLU A N 1
ATOM 555 C CA . GLU A 1 72 ? -7.651 -6.994 -7.500 1.00 89.44 72 GLU A CA 1
ATOM 556 C C . GLU A 1 72 ? -6.274 -6.431 -7.787 1.00 89.44 72 GLU A C 1
ATOM 558 O O . GLU A 1 72 ? -5.990 -5.249 -7.622 1.00 89.44 72 GLU A O 1
ATOM 563 N N . CYS A 1 73 ? -5.386 -7.319 -8.206 1.00 91.25 73 CYS A N 1
ATOM 564 C CA . CYS A 1 73 ? -4.109 -6.938 -8.758 1.00 91.25 73 CYS A CA 1
ATOM 565 C C . CYS A 1 73 ? -3.937 -7.676 -10.072 1.00 91.25 73 CYS A C 1
ATOM 567 O O . CYS A 1 73 ? -4.159 -8.882 -10.157 1.00 91.25 73 CYS A O 1
ATOM 569 N N . SER A 1 74 ? -3.433 -6.968 -11.071 1.00 91.19 74 SER A N 1
ATOM 570 C CA . SER A 1 74 ? -2.976 -7.543 -12.341 1.00 91.19 74 SER A CA 1
ATOM 571 C C . SER A 1 74 ? -1.853 -8.591 -12.203 1.00 91.19 74 SER A C 1
ATOM 573 O O . SER A 1 74 ? -1.451 -9.185 -13.201 1.00 91.19 74 SER A O 1
ATOM 575 N N . CYS A 1 75 ? -1.311 -8.833 -11.001 1.00 87.31 75 CYS A N 1
ATOM 576 C CA . CYS A 1 75 ? -0.430 -9.975 -10.729 1.00 87.31 75 CYS A CA 1
ATOM 577 C C . CYS A 1 75 ? -1.192 -11.293 -10.478 1.00 87.31 75 CYS A C 1
ATOM 579 O O . CYS A 1 75 ? -0.573 -12.351 -10.494 1.00 87.31 75 CYS A O 1
ATOM 581 N N . GLY A 1 76 ? -2.510 -11.243 -10.251 1.00 84.31 76 GLY A N 1
ATOM 582 C CA . GLY A 1 76 ? -3.370 -12.410 -10.015 1.00 84.31 76 GLY A CA 1
ATOM 583 C C . GLY A 1 76 ? -3.459 -12.878 -8.555 1.00 84.31 76 GLY A C 1
ATOM 584 O O . GLY A 1 76 ? -4.291 -13.724 -8.234 1.00 84.31 76 GLY A O 1
ATOM 585 N N . GLU A 1 77 ? -2.657 -12.318 -7.647 1.00 85.69 77 GLU A N 1
ATOM 586 C CA . GLU A 1 77 ? -2.656 -12.688 -6.227 1.00 85.69 77 GLU A CA 1
ATOM 587 C C . GLU A 1 77 ? -3.503 -11.725 -5.378 1.00 85.69 77 GLU A C 1
ATOM 589 O O . GLU A 1 77 ? -3.329 -10.508 -5.424 1.00 85.69 77 GLU A O 1
ATOM 594 N N . ARG A 1 78 ? -4.371 -12.277 -4.516 1.00 79.00 78 ARG A N 1
ATOM 595 C CA . ARG A 1 78 ? -5.290 -11.514 -3.637 1.00 79.00 78 ARG A CA 1
ATOM 596 C C . ARG A 1 78 ? -4.627 -10.852 -2.416 1.00 79.00 78 ARG A C 1
ATOM 598 O O . ARG A 1 78 ? -5.303 -10.198 -1.623 1.00 79.00 78 ARG A O 1
ATOM 605 N N . GLY A 1 79 ? -3.325 -11.053 -2.235 1.00 83.12 79 GLY A N 1
ATOM 606 C CA . GLY A 1 79 ? -2.551 -10.612 -1.072 1.00 83.12 79 GLY A CA 1
ATOM 607 C C . GLY A 1 79 ? -1.129 -10.207 -1.443 1.00 83.12 79 GLY A C 1
ATOM 608 O O . GLY A 1 79 ? -0.193 -10.504 -0.716 1.00 83.12 79 GLY A O 1
ATOM 609 N N . CYS A 1 80 ? -0.928 -9.603 -2.609 1.00 89.62 80 CYS A N 1
ATOM 610 C CA . CYS A 1 80 ? 0.414 -9.274 -3.074 1.00 89.62 80 CYS A CA 1
ATOM 611 C C . CYS A 1 80 ? 0.994 -8.024 -2.400 1.00 89.62 80 CYS A C 1
ATOM 613 O O . CYS A 1 80 ? 0.289 -7.165 -1.861 1.00 89.62 80 CYS A O 1
ATOM 615 N N . ARG A 1 81 ? 2.318 -7.883 -2.516 1.00 90.19 81 ARG A N 1
ATOM 616 C CA . ARG A 1 81 ? 3.043 -6.678 -2.088 1.00 90.19 81 ARG A CA 1
ATOM 617 C C . ARG A 1 81 ? 2.565 -5.411 -2.800 1.00 90.19 81 ARG A C 1
ATOM 619 O O . ARG A 1 81 ? 2.666 -4.342 -2.213 1.00 90.19 81 ARG A O 1
ATOM 626 N N . HIS A 1 82 ? 2.048 -5.516 -4.030 1.00 92.44 82 HIS A N 1
ATOM 627 C CA . HIS A 1 82 ? 1.551 -4.366 -4.793 1.00 92.44 82 HIS A CA 1
ATOM 628 C C . HIS A 1 82 ? 0.302 -3.779 -4.151 1.00 92.44 82 HIS A C 1
ATOM 630 O O . HIS A 1 82 ? 0.269 -2.581 -3.910 1.00 92.44 82 HIS A O 1
ATOM 636 N N . LEU A 1 83 ? -0.675 -4.620 -3.796 1.00 90.94 83 LEU A N 1
ATOM 637 C CA . LEU A 1 83 ? -1.898 -4.189 -3.112 1.00 90.94 83 LEU A CA 1
ATOM 638 C C . LEU A 1 83 ? -1.581 -3.506 -1.781 1.00 90.94 83 LEU A C 1
ATOM 640 O O . LEU A 1 83 ? -2.044 -2.397 -1.525 1.00 90.94 83 LEU A O 1
ATOM 644 N N . ALA A 1 84 ? -0.742 -4.140 -0.960 1.00 89.69 84 ALA A N 1
ATOM 645 C CA . A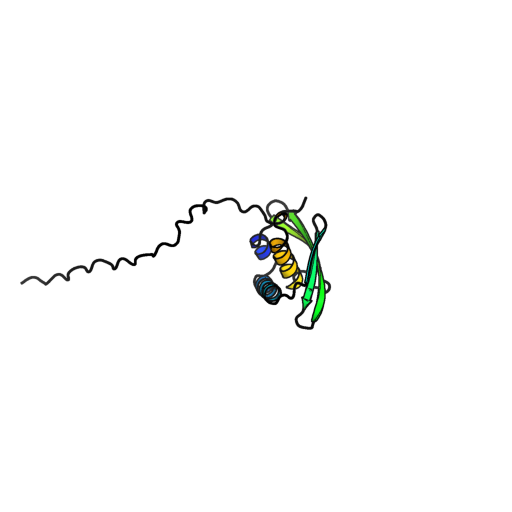LA A 1 84 ? -0.322 -3.563 0.311 1.00 89.69 84 ALA A CA 1
ATOM 646 C C . ALA A 1 84 ? 0.445 -2.239 0.116 1.00 89.69 84 ALA A C 1
ATOM 648 O O . ALA A 1 84 ? 0.223 -1.287 0.862 1.00 89.69 84 ALA A O 1
ATOM 649 N N . ALA A 1 85 ? 1.305 -2.139 -0.905 1.00 90.62 85 ALA A N 1
ATOM 650 C CA . ALA A 1 85 ? 2.052 -0.918 -1.199 1.00 90.62 85 ALA A CA 1
ATOM 651 C C . ALA A 1 85 ? 1.132 0.224 -1.641 1.00 90.62 85 ALA A C 1
ATOM 653 O O . ALA A 1 85 ? 1.265 1.340 -1.143 1.00 90.62 85 ALA A O 1
ATOM 654 N N . THR A 1 86 ? 0.172 -0.056 -2.525 1.00 91.19 86 THR A N 1
ATOM 655 C CA . THR A 1 86 ? -0.837 0.915 -2.962 1.00 91.19 86 THR A CA 1
ATOM 656 C C . THR A 1 86 ? -1.633 1.447 -1.786 1.00 91.19 86 THR A C 1
ATOM 658 O O . THR A 1 86 ? -1.802 2.653 -1.652 1.00 91.19 86 THR A O 1
ATOM 661 N N . ALA A 1 87 ? -2.082 0.565 -0.902 1.00 87.19 87 ALA A N 1
ATOM 662 C CA . ALA A 1 87 ? -2.935 0.948 0.206 1.00 87.19 87 ALA A CA 1
ATOM 663 C C . ALA A 1 87 ? -2.183 1.766 1.280 1.00 87.19 87 ALA A C 1
ATOM 665 O O . ALA A 1 87 ? -2.701 2.761 1.788 1.00 87.19 87 ALA A O 1
ATOM 666 N N . LEU A 1 88 ? -0.924 1.417 1.566 1.00 87.12 88 LEU A N 1
ATOM 667 C CA . LEU A 1 88 ? -0.045 2.215 2.430 1.00 87.12 88 LEU A CA 1
ATOM 668 C C . LEU A 1 88 ? 0.304 3.574 1.800 1.00 87.12 88 LEU A C 1
ATOM 670 O O . LEU A 1 88 ? 0.302 4.596 2.488 1.00 87.12 88 LEU A O 1
ATOM 674 N N . ALA A 1 89 ? 0.566 3.611 0.492 1.00 88.88 89 ALA A N 1
ATOM 675 C CA . ALA A 1 89 ? 0.802 4.857 -0.232 1.00 88.88 89 ALA A CA 1
ATOM 676 C C . ALA A 1 89 ? -0.460 5.738 -0.283 1.00 88.88 89 ALA A C 1
ATOM 678 O O . ALA A 1 89 ? -0.360 6.960 -0.178 1.00 88.88 89 ALA A O 1
ATOM 679 N N . ALA A 1 90 ? -1.650 5.136 -0.357 1.00 88.00 90 ALA A N 1
ATOM 680 C CA . ALA A 1 90 ? -2.920 5.848 -0.268 1.00 88.00 90 ALA A CA 1
ATOM 681 C C . ALA A 1 90 ? -3.100 6.511 1.101 1.00 88.00 90 ALA A C 1
ATOM 683 O O . ALA A 1 90 ? -3.441 7.687 1.149 1.00 88.00 90 ALA A O 1
ATOM 684 N N . LEU A 1 91 ? -2.776 5.824 2.204 1.00 84.38 91 LEU A N 1
ATOM 685 C CA . LEU A 1 91 ? -2.759 6.445 3.538 1.00 84.38 91 LEU A CA 1
ATOM 686 C C . LEU A 1 91 ? -1.767 7.611 3.626 1.00 84.38 91 LEU A C 1
ATOM 688 O O . LEU A 1 91 ? -2.024 8.599 4.316 1.00 84.38 91 LEU A O 1
ATOM 692 N N . ALA A 1 92 ? -0.619 7.515 2.952 1.00 82.56 92 ALA A N 1
ATOM 693 C CA . ALA A 1 92 ? 0.356 8.600 2.913 1.00 82.56 92 ALA A CA 1
ATOM 694 C C . ALA A 1 92 ? -0.182 9.826 2.149 1.00 82.56 92 ALA A C 1
ATOM 696 O O . ALA A 1 92 ? -0.007 10.947 2.625 1.00 82.56 92 ALA A O 1
ATOM 697 N N . LYS A 1 93 ? -0.860 9.604 1.014 1.00 83.88 93 LYS A N 1
ATOM 698 C CA . LYS A 1 93 ? -1.349 10.643 0.090 1.00 83.88 93 LYS A CA 1
ATOM 699 C C . LYS A 1 93 ? -2.690 11.266 0.502 1.00 83.88 93 LYS A C 1
ATOM 701 O O . LYS A 1 93 ? -2.860 12.471 0.349 1.00 83.88 93 LYS A O 1
ATOM 706 N N . PHE A 1 94 ? -3.618 10.471 1.032 1.00 83.12 94 PHE A N 1
ATOM 707 C CA . PHE A 1 94 ? -4.988 10.874 1.358 1.00 83.12 94 PHE A CA 1
ATOM 708 C C . PHE A 1 94 ? -5.220 10.803 2.876 1.00 83.12 94 PHE A C 1
ATOM 710 O O . PHE A 1 94 ? -5.534 9.737 3.413 1.00 83.12 94 PHE A O 1
ATOM 717 N N . PRO A 1 95 ? -5.070 11.923 3.606 1.00 73.69 95 PRO A N 1
ATOM 718 C CA . PRO A 1 95 ? -5.247 11.939 5.058 1.00 73.69 95 PRO A CA 1
ATOM 719 C C . PRO A 1 95 ? -6.689 11.635 5.495 1.00 73.69 95 PRO A C 1
ATOM 721 O O . PRO A 1 95 ? -6.887 11.191 6.619 1.00 73.69 95 PRO A O 1
ATOM 724 N N . GLU A 1 96 ? -7.679 11.808 4.615 1.00 74.06 96 GLU A N 1
ATOM 725 C CA . GLU A 1 96 ? -9.088 11.448 4.849 1.00 74.06 96 GLU A CA 1
ATOM 726 C C . GLU A 1 96 ? -9.323 9.942 5.059 1.00 74.06 96 GLU A C 1
ATOM 728 O O . GLU A 1 96 ? -10.267 9.557 5.744 1.00 74.06 96 GLU A O 1
ATOM 733 N N . LEU A 1 97 ? -8.442 9.090 4.517 1.00 71.94 97 LEU A N 1
ATOM 734 C CA . LEU A 1 97 ? -8.495 7.635 4.692 1.00 71.94 97 LEU A CA 1
ATOM 735 C C . LEU A 1 97 ? -7.949 7.188 6.045 1.00 71.94 97 LEU A C 1
ATOM 737 O O . LEU A 1 97 ? -8.209 6.065 6.485 1.00 71.94 97 LEU A O 1
ATOM 741 N N . ARG A 1 98 ? -7.163 8.044 6.707 1.00 72.81 98 ARG A N 1
ATOM 742 C CA . ARG A 1 98 ? -6.586 7.711 8.002 1.00 72.81 98 ARG A CA 1
ATOM 743 C C . ARG A 1 98 ? -7.709 7.690 9.020 1.00 72.81 98 ARG A C 1
ATOM 745 O O . ARG A 1 98 ? -8.354 8.703 9.286 1.00 72.81 98 ARG A O 1
ATOM 752 N N . LYS A 1 99 ? -7.908 6.530 9.640 1.00 67.56 99 LYS A N 1
ATOM 753 C CA . LYS A 1 99 ? -8.633 6.448 10.907 1.00 67.56 99 LYS A CA 1
ATOM 754 C C . LYS A 1 99 ? -8.034 7.486 11.833 1.00 67.56 99 LYS A C 1
ATOM 756 O O . LYS A 1 99 ? -6.830 7.443 12.066 1.00 67.56 99 LYS A O 1
ATOM 761 N N . ALA A 1 100 ? -8.86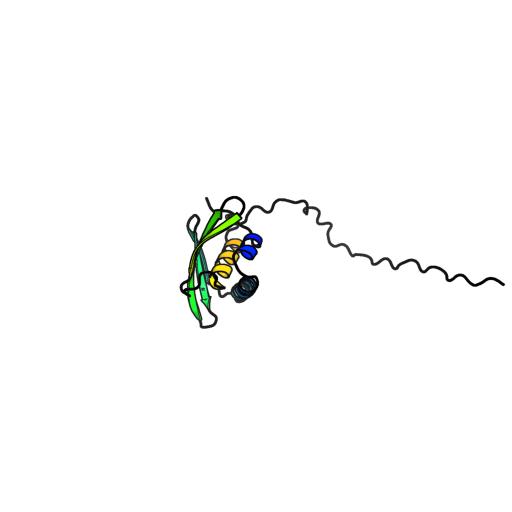4 8.430 12.284 1.00 56.44 100 ALA A N 1
ATOM 762 C CA . ALA A 1 100 ? -8.474 9.380 13.308 1.00 56.44 100 ALA A CA 1
ATOM 763 C C . ALA A 1 100 ? -7.877 8.546 14.434 1.00 56.44 100 ALA A C 1
ATOM 765 O O . ALA A 1 100 ? -8.600 7.777 15.079 1.00 56.44 100 ALA A O 1
ATOM 766 N N . GLU A 1 101 ? -6.551 8.614 14.578 1.00 52.78 101 GLU A N 1
ATOM 767 C CA . GLU A 1 101 ? -5.875 8.025 15.716 1.00 52.78 101 GLU A CA 1
ATOM 768 C C . GLU A 1 101 ? -6.673 8.515 16.920 1.00 52.78 101 GLU A C 1
ATOM 770 O O . GLU A 1 101 ? -6.954 9.723 17.006 1.00 52.78 101 GLU A O 1
ATOM 775 N N . PRO A 1 102 ? -7.158 7.623 17.802 1.00 43.22 102 PRO A N 1
ATOM 776 C CA . PRO A 1 102 ? -7.667 8.121 19.057 1.00 43.22 102 PRO A CA 1
ATOM 777 C C . PRO A 1 102 ? -6.545 9.008 19.597 1.00 43.22 102 PRO A C 1
ATOM 779 O O . PRO A 1 102 ? -5.395 8.575 19.663 1.00 43.22 102 PRO A O 1
ATOM 782 N N . LYS A 1 103 ? -6.864 10.278 19.877 1.00 42.25 103 LYS A N 1
ATOM 783 C CA . LYS A 1 103 ? -6.025 11.194 20.655 1.00 42.25 103 LYS A CA 1
ATOM 784 C C . LYS A 1 103 ? -5.846 10.572 22.040 1.00 42.25 103 LYS A C 1
ATOM 786 O O . LYS A 1 103 ? -6.407 11.025 23.029 1.00 42.25 103 LYS A O 1
ATOM 791 N N . SER A 1 104 ? -5.124 9.469 22.110 1.00 42.41 104 SER A N 1
ATOM 792 C CA . SER A 1 104 ? -4.765 8.779 23.322 1.00 42.41 104 SER A CA 1
ATOM 793 C C . SER A 1 104 ? -3.462 9.414 23.770 1.00 42.41 104 SER A C 1
ATOM 795 O O . SER A 1 104 ? -2.389 8.924 23.467 1.00 42.41 104 SER A O 1
ATOM 797 N N . LEU A 1 105 ? -3.590 10.547 24.464 1.00 51.44 105 LEU A N 1
ATOM 798 C CA . LEU A 1 105 ? -2.763 10.907 25.622 1.00 51.44 105 LEU A CA 1
ATOM 799 C C . LEU A 1 105 ? -1.229 11.016 25.439 1.00 51.44 105 LEU A C 1
ATOM 801 O O . LEU A 1 105 ? -0.528 11.042 26.445 1.00 51.44 105 LEU A O 1
ATOM 805 N N . ILE A 1 106 ? -0.689 11.118 24.216 1.00 50.06 106 ILE A N 1
ATOM 806 C CA . ILE A 1 106 ? 0.750 11.396 23.972 1.00 50.06 106 ILE A CA 1
ATOM 807 C C . ILE A 1 106 ? 0.977 12.808 23.389 1.00 50.06 106 ILE A C 1
ATOM 809 O O . ILE A 1 106 ? 2.050 13.120 22.891 1.00 50.06 106 ILE A O 1
ATOM 813 N N . ASP A 1 107 ? 0.031 13.738 23.569 1.00 42.34 107 ASP A N 1
ATOM 814 C CA . ASP A 1 107 ? 0.347 15.185 23.562 1.00 42.34 107 ASP A CA 1
ATOM 815 C C . ASP A 1 107 ? 0.913 15.608 24.934 1.00 42.34 107 ASP A C 1
ATOM 817 O O . ASP A 1 107 ? 0.512 16.557 25.596 1.00 42.34 107 ASP A O 1
ATOM 821 N N . THR A 1 108 ? 1.826 14.793 25.442 1.00 46.69 108 THR A N 1
ATOM 822 C CA . THR A 1 108 ? 2.776 15.165 26.483 1.00 46.69 108 THR A CA 1
ATOM 823 C C . THR A 1 108 ? 4.106 14.603 26.017 1.00 46.69 108 THR A C 1
ATOM 825 O O . THR A 1 108 ? 4.741 13.771 26.661 1.00 46.69 108 THR A O 1
ATOM 828 N N . VAL A 1 109 ? 4.513 15.040 24.822 1.00 46.34 109 VAL A N 1
ATOM 829 C CA . VAL A 1 109 ? 5.921 15.050 24.458 1.00 46.34 109 VAL A CA 1
ATOM 830 C C . VAL A 1 109 ? 6.575 16.040 25.415 1.00 46.34 109 VAL A C 1
ATOM 832 O O . VAL A 1 109 ? 6.692 17.231 25.145 1.00 46.34 109 VAL A O 1
ATOM 835 N N . ILE A 1 110 ? 6.979 15.531 26.577 1.00 44.97 110 ILE A N 1
ATOM 836 C CA . ILE A 1 110 ? 8.162 16.041 27.252 1.00 44.97 110 ILE A CA 1
ATOM 837 C C . ILE A 1 110 ? 9.253 15.936 26.178 1.00 44.97 110 ILE A C 1
ATOM 839 O O . ILE A 1 110 ? 9.503 14.820 25.703 1.00 44.97 110 ILE A O 1
ATOM 843 N N . PRO A 1 111 ? 9.836 17.053 25.705 1.00 40.16 111 PRO A N 1
ATOM 844 C CA . PRO A 1 111 ? 10.942 16.980 24.765 1.00 40.16 111 PRO A CA 1
ATOM 845 C C . PRO A 1 111 ? 12.002 16.063 25.368 1.00 40.16 111 PRO A C 1
ATOM 847 O O . PRO A 1 111 ? 12.174 16.044 26.587 1.00 40.16 111 PRO A O 1
ATOM 850 N N . ALA A 1 112 ? 12.672 15.279 24.526 1.00 46.53 112 ALA A N 1
ATOM 851 C CA . ALA A 1 112 ? 13.781 14.421 24.913 1.00 46.53 112 ALA A CA 1
ATOM 852 C C . ALA A 1 112 ? 14.950 15.273 25.449 1.00 46.53 112 ALA A C 1
ATOM 854 O O . ALA A 1 112 ? 15.955 15.470 24.778 1.00 46.53 112 ALA A O 1
ATOM 855 N N . GLY A 1 113 ? 14.790 15.816 26.653 1.00 50.22 113 GLY A N 1
ATOM 856 C CA . GLY A 1 113 ? 15.853 16.331 27.483 1.00 50.22 113 GLY A CA 1
ATOM 857 C C . GLY A 1 113 ? 16.605 15.128 28.016 1.00 50.22 113 GLY A C 1
ATOM 858 O O . GLY A 1 113 ? 16.008 14.226 28.608 1.00 50.22 113 GLY A O 1
ATOM 859 N N . GLU A 1 114 ? 17.892 15.103 27.696 1.00 53.94 114 GLU A N 1
ATOM 860 C CA . GLU A 1 114 ? 18.951 14.297 28.289 1.00 53.94 114 GLU A CA 1
ATOM 861 C C . GLU A 1 114 ? 18.493 13.506 29.519 1.00 53.94 114 GLU A C 1
ATOM 863 O O . GLU A 1 114 ? 18.293 14.044 30.609 1.00 53.94 114 GLU A O 1
ATOM 868 N N . ARG A 1 115 ? 18.348 12.186 29.357 1.00 52.34 115 ARG A N 1
ATOM 869 C CA . ARG A 1 115 ? 18.350 11.294 30.513 1.00 52.34 115 ARG A CA 1
ATOM 870 C C . ARG A 1 115 ? 19.746 11.378 31.119 1.00 52.34 115 ARG A C 1
ATOM 872 O O . ARG A 1 115 ? 20.625 10.609 30.738 1.00 52.34 115 ARG A O 1
ATOM 879 N N . THR A 1 116 ? 19.954 12.316 32.040 1.00 57.38 116 THR A N 1
ATOM 880 C CA . THR A 1 116 ? 21.135 12.349 32.897 1.00 57.38 116 THR A CA 1
ATOM 881 C C . THR A 1 116 ? 21.171 11.027 33.644 1.00 57.38 116 THR A C 1
ATOM 883 O O . THR A 1 116 ? 20.400 10.794 34.578 1.00 57.38 116 THR A O 1
ATOM 886 N N . TYR A 1 117 ? 22.032 10.121 33.187 1.00 62.81 117 TYR A N 1
ATOM 887 C CA . TYR A 1 117 ? 22.327 8.888 33.892 1.00 62.81 117 TYR A CA 1
ATOM 888 C C . TYR A 1 117 ? 22.852 9.277 35.273 1.00 62.81 117 TYR A C 1
ATOM 890 O O . TYR A 1 117 ? 23.962 9.788 35.404 1.00 62.81 117 TYR A O 1
ATOM 898 N N . THR A 1 118 ? 22.031 9.099 36.305 1.00 65.19 118 THR A N 1
ATOM 899 C CA . THR A 1 118 ? 22.482 9.271 37.684 1.00 65.19 118 THR A CA 1
ATOM 900 C C . THR A 1 118 ? 23.185 7.970 38.060 1.00 65.19 118 THR A C 1
ATOM 902 O O . THR A 1 118 ? 22.515 6.934 38.114 1.00 65.19 118 THR A O 1
ATOM 905 N N . PRO A 1 119 ? 24.516 7.949 38.262 1.00 74.06 119 PRO A N 1
ATOM 906 C CA . PRO A 1 119 ? 25.166 6.734 38.723 1.00 74.06 119 PRO A CA 1
ATOM 907 C C . PRO A 1 119 ? 24.595 6.349 40.099 1.00 74.06 119 PRO A C 1
ATOM 909 O O . PRO A 1 119 ? 24.312 7.231 40.916 1.00 74.06 119 PRO A O 1
ATOM 912 N N . PRO A 1 120 ? 24.403 5.048 40.376 1.00 75.31 120 PRO A N 1
ATOM 913 C CA . PRO A 1 120 ? 23.912 4.608 41.673 1.00 75.31 120 PRO A CA 1
ATOM 914 C C . PRO A 1 120 ? 24.894 5.016 42.785 1.00 75.31 120 PRO A C 1
ATOM 916 O O . PRO A 1 120 ? 26.109 4.992 42.566 1.00 75.31 120 PRO A O 1
ATOM 919 N N . PRO A 1 121 ? 24.404 5.358 43.993 1.00 73.25 121 PRO A N 1
ATOM 920 C CA . PRO A 1 121 ? 25.277 5.676 45.112 1.00 73.25 121 PRO A CA 1
ATOM 921 C C . PRO A 1 121 ? 26.130 4.455 45.469 1.00 73.25 121 PRO A C 1
ATOM 923 O O . PRO A 1 121 ? 25.617 3.367 45.750 1.00 73.25 121 PRO A O 1
ATOM 926 N N . VAL A 1 122 ? 27.450 4.645 45.465 1.00 73.81 122 VAL A N 1
ATOM 927 C CA . VAL A 1 122 ? 28.419 3.646 45.919 1.00 73.81 122 VAL A CA 1
ATOM 928 C C . VAL A 1 122 ? 28.165 3.404 47.406 1.00 73.81 122 VAL A C 1
ATOM 930 O O . VAL A 1 122 ? 28.395 4.286 48.231 1.00 73.81 122 VAL A O 1
ATOM 933 N N . ARG A 1 123 ? 27.667 2.217 47.773 1.00 73.94 123 ARG A N 1
ATOM 934 C CA . ARG A 1 123 ? 27.574 1.841 49.190 1.00 73.94 123 ARG A CA 1
ATOM 935 C C . ARG A 1 123 ? 28.995 1.681 49.742 1.00 73.94 123 ARG A C 1
ATOM 937 O O . ARG A 1 123 ? 29.755 0.893 49.174 1.00 73.94 123 ARG A O 1
ATOM 944 N N . PRO A 1 124 ? 29.368 2.366 50.837 1.00 72.62 124 PRO A N 1
ATOM 945 C CA . PRO A 1 124 ? 30.640 2.108 51.490 1.00 72.62 124 PRO A CA 1
ATOM 946 C C . PRO A 1 124 ? 30.667 0.660 51.987 1.00 72.62 124 PRO A C 1
ATOM 948 O O . PRO A 1 124 ? 29.733 0.176 52.631 1.00 72.62 124 PRO A O 1
ATOM 951 N N . ARG A 1 125 ? 31.740 -0.050 51.635 1.00 70.44 125 ARG A N 1
ATOM 952 C CA . ARG A 1 125 ? 31.995 -1.423 52.070 1.00 70.44 125 ARG A CA 1
ATOM 953 C C . ARG A 1 125 ? 32.170 -1.406 53.596 1.00 70.44 125 ARG A C 1
ATOM 955 O O . ARG A 1 125 ? 33.012 -0.645 54.068 1.00 70.44 125 ARG A O 1
ATOM 962 N N . PRO A 1 126 ? 31.422 -2.207 54.374 1.00 71.75 126 PRO A N 1
ATOM 963 C CA . PRO A 1 126 ? 31.629 -2.272 55.814 1.00 71.75 126 PRO A CA 1
ATOM 964 C C . PRO A 1 126 ? 33.031 -2.828 56.085 1.00 71.75 126 PRO A C 1
ATOM 966 O O . PRO A 1 126 ? 33.322 -3.987 55.783 1.00 71.75 126 PRO A O 1
ATOM 969 N N . THR A 1 127 ? 33.921 -1.991 56.617 1.00 68.75 127 THR A N 1
ATOM 970 C CA . THR A 1 127 ? 35.198 -2.440 57.171 1.00 68.75 127 THR A CA 1
ATOM 971 C C . THR A 1 127 ? 34.890 -3.233 58.429 1.00 68.75 127 THR A C 1
ATOM 973 O O . THR A 1 127 ? 34.337 -2.702 59.392 1.00 68.75 127 THR A O 1
ATOM 976 N N . GLY A 1 128 ? 35.176 -4.529 58.365 1.00 62.09 128 GLY A N 1
ATOM 977 C CA . GLY A 1 128 ? 34.920 -5.486 59.427 1.00 62.09 128 GLY A CA 1
ATOM 978 C C . GLY A 1 128 ? 35.493 -5.062 60.780 1.00 62.09 128 GLY A C 1
ATOM 979 O O . GLY A 1 128 ? 36.601 -4.539 60.878 1.00 62.09 128 GLY A O 1
ATOM 980 N N . ARG A 1 129 ? 34.683 -5.347 61.801 1.00 57.59 129 ARG A N 1
ATOM 981 C CA . ARG A 1 129 ? 34.981 -5.421 63.235 1.00 57.59 129 ARG A CA 1
ATOM 982 C C . ARG A 1 129 ? 36.353 -6.052 63.532 1.00 57.59 129 ARG A C 1
ATOM 984 O O . ARG A 1 129 ? 36.642 -7.140 63.035 1.00 57.59 129 ARG A O 1
ATOM 991 N N . ARG A 1 130 ? 37.110 -5.420 64.429 1.00 59.53 130 ARG A N 1
ATOM 992 C CA . ARG A 1 130 ? 37.959 -6.092 65.422 1.00 59.53 130 ARG A CA 1
ATOM 993 C C . ARG A 1 130 ? 37.383 -5.802 66.798 1.00 59.53 130 ARG A C 1
ATOM 995 O O . ARG A 1 130 ? 36.838 -4.687 66.953 1.00 59.53 130 ARG A O 1
#

Sequence (130 aa):
MPVPFSAEDFDRVFDSAIIRRAQSVIALGFVKDVTLQGDTIDGIVEDMDGTRRTTSLTPERKGSRISFAERECSCGERGCRHLAATALAALAKFPELRKAEPKSLIDTVIPAGERTYTPPPVRPRPTGRR

Radius of gyration: 23.4 Å; chains: 1; bounding box: 56×30×81 Å